Protein AF-A0A2V3YNE1-F1 (afdb_monomer)

Sequence (129 aa):
MKAECEQAVSLGEMYQKHNLYYFTIPASETFEPQFPKEFDTLIVEHFEDRWVIPRNRLVERFLRKSRRVYKEIGSSLNKYTLRFMLDGKETGTFLYDDVCYPERAVTIMREILINLGSDTDKPQRMENR

Foldseek 3Di:
DVVVLVVCCVVVQWPDDPNDIGGDQDPVQKDFDPDDPDFQWKWKDWPPDIDIGGDDPLVVQLSVQQGIFGPVLVVDPGWIKIFGHDPNDTPDIDIDDLVGGDVSSSVSVVVVVVVRVVVVPDPPPPPDD

Mean predicted aligned error: 8.92 Å

Secondary structure (DSSP, 8-state):
-HHHHHHHHHTTSEEEETTEEEEPPPGGGEE-----S--SEEEEEETTEEEEEE--HHHHHHHHH---EETTGGG-SS-EEEEEEETTEEEEEEEE-TTTS-HHHHHHHHHHHHHHHHGGGS-------

Structure (mmCIF, N/CA/C/O backbone):
data_AF-A0A2V3YNE1-F1
#
_entry.id   AF-A0A2V3YNE1-F1
#
loop_
_atom_site.group_PDB
_atom_site.id
_atom_site.type_symbol
_atom_site.label_atom_id
_atom_site.label_alt_id
_atom_site.label_comp_id
_atom_site.label_asym_id
_atom_site.label_entity_id
_atom_site.label_seq_id
_atom_site.pdbx_PDB_ins_code
_atom_site.Cartn_x
_atom_site.Cartn_y
_atom_site.Cartn_z
_atom_site.occupancy
_atom_site.B_iso_or_equiv
_atom_site.auth_seq_id
_atom_site.auth_comp_id
_atom_site.auth_asym_id
_atom_site.auth_atom_id
_atom_site.pdbx_PDB_model_num
ATOM 1 N N . MET A 1 1 ? 20.342 -1.167 -29.515 1.00 63.78 1 MET A N 1
ATOM 2 C CA . MET A 1 1 ? 19.643 -0.284 -28.558 1.00 63.78 1 MET A CA 1
ATOM 3 C C . MET A 1 1 ? 18.153 -0.091 -28.868 1.00 63.78 1 MET A C 1
ATOM 5 O O . MET A 1 1 ? 17.360 -0.684 -28.161 1.00 63.78 1 MET A O 1
ATOM 9 N N . LYS A 1 2 ? 17.710 0.651 -29.907 1.00 79.19 2 LYS A N 1
ATOM 10 C CA . LYS A 1 2 ? 16.255 0.858 -30.152 1.00 79.19 2 LYS A CA 1
ATOM 11 C C . LYS A 1 2 ? 15.478 -0.446 -3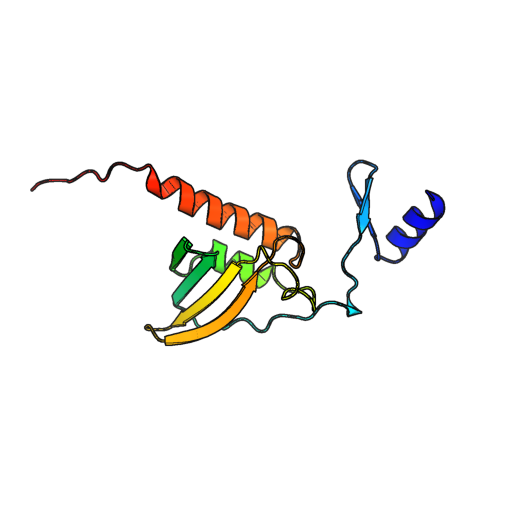0.417 1.00 79.19 2 LYS A C 1
ATOM 13 O O . LYS A 1 2 ? 14.451 -0.663 -29.792 1.00 79.19 2 LYS A O 1
ATOM 18 N N . ALA A 1 3 ? 16.003 -1.319 -31.281 1.00 85.69 3 ALA A N 1
ATOM 19 C CA . ALA A 1 3 ? 15.366 -2.596 -31.619 1.00 85.69 3 ALA A CA 1
ATOM 20 C C . ALA A 1 3 ? 15.250 -3.556 -30.415 1.00 85.69 3 ALA A C 1
ATOM 22 O O . ALA A 1 3 ? 14.241 -4.232 -30.265 1.00 85.69 3 ALA A O 1
ATOM 23 N N . GLU A 1 4 ? 16.250 -3.574 -29.526 1.00 82.88 4 GLU A N 1
ATOM 24 C CA . GLU A 1 4 ? 16.229 -4.389 -28.298 1.00 82.88 4 GLU A CA 1
ATOM 25 C C . GLU A 1 4 ? 15.169 -3.879 -27.314 1.00 82.88 4 GLU A C 1
ATOM 27 O O . GLU A 1 4 ? 14.441 -4.672 -26.725 1.00 82.88 4 GLU A O 1
ATOM 32 N N . CYS A 1 5 ? 15.021 -2.557 -27.177 1.00 78.94 5 CYS A N 1
ATOM 33 C CA . CYS A 1 5 ? 13.963 -1.971 -26.356 1.00 78.94 5 CYS A CA 1
ATOM 34 C C . CYS A 1 5 ? 12.564 -2.226 -26.940 1.00 78.94 5 CYS A C 1
ATOM 36 O O . CYS A 1 5 ? 11.644 -2.541 -26.192 1.00 78.94 5 CYS A O 1
ATOM 38 N N . GLU A 1 6 ? 12.386 -2.126 -28.261 1.00 85.38 6 GLU A N 1
ATOM 39 C CA . GLU A 1 6 ? 11.119 -2.463 -28.932 1.00 85.38 6 GLU A CA 1
ATOM 40 C C . GLU A 1 6 ? 10.761 -3.946 -28.731 1.00 85.38 6 GLU A C 1
ATOM 42 O O . GLU A 1 6 ? 9.609 -4.277 -28.440 1.00 85.38 6 GLU A O 1
ATOM 47 N N . GLN A 1 7 ? 11.758 -4.834 -28.789 1.00 85.25 7 GLN A N 1
ATOM 48 C CA . GLN A 1 7 ? 11.589 -6.249 -28.472 1.00 85.25 7 GLN A CA 1
ATOM 49 C C . GLN A 1 7 ? 11.202 -6.455 -27.000 1.00 85.25 7 GLN A C 1
ATOM 51 O O . GLN A 1 7 ? 10.225 -7.150 -26.732 1.00 85.25 7 GLN A O 1
ATOM 56 N N . ALA A 1 8 ? 11.874 -5.806 -26.049 1.00 79.19 8 ALA A N 1
ATOM 57 C CA . ALA A 1 8 ? 11.536 -5.893 -24.626 1.00 79.19 8 ALA A CA 1
ATOM 58 C C . ALA A 1 8 ? 10.128 -5.343 -24.310 1.00 79.19 8 ALA A C 1
ATOM 60 O O . ALA A 1 8 ? 9.417 -5.897 -23.469 1.00 79.19 8 ALA A O 1
ATOM 61 N N . VAL A 1 9 ? 9.672 -4.305 -25.025 1.00 79.94 9 VAL A N 1
ATOM 62 C CA . VAL A 1 9 ? 8.277 -3.830 -24.950 1.00 79.94 9 VAL A CA 1
ATOM 63 C C . VAL A 1 9 ? 7.306 -4.893 -25.465 1.00 79.94 9 VAL A C 1
ATOM 65 O O . VAL A 1 9 ? 6.279 -5.135 -24.835 1.00 79.94 9 VAL A O 1
ATOM 68 N N . SER A 1 10 ? 7.632 -5.571 -26.570 1.00 82.00 10 SER A N 1
ATOM 69 C CA . SER A 1 10 ? 6.791 -6.652 -27.112 1.00 82.00 10 SER A CA 1
ATOM 70 C C . SER A 1 10 ? 6.697 -7.865 -26.176 1.00 82.00 10 SER A C 1
ATOM 72 O O . SER A 1 10 ? 5.658 -8.520 -26.118 1.00 82.00 10 SER A O 1
ATOM 74 N N . LEU A 1 11 ? 7.756 -8.118 -25.401 1.00 78.94 11 LEU A N 1
ATOM 75 C CA . LEU A 1 11 ? 7.828 -9.168 -24.382 1.00 78.94 11 LEU A CA 1
ATOM 76 C C . LEU A 1 11 ? 7.173 -8.758 -23.048 1.00 78.94 11 LEU A C 1
ATOM 78 O O . LEU A 1 11 ? 7.023 -9.593 -22.158 1.00 78.94 11 LEU A O 1
ATOM 82 N N . GLY A 1 12 ? 6.758 -7.494 -22.897 1.00 72.88 12 GLY A N 1
ATOM 83 C CA . GLY A 1 12 ? 6.152 -6.965 -21.669 1.00 72.88 12 GLY A CA 1
ATOM 84 C C . GLY A 1 12 ? 7.147 -6.653 -20.542 1.00 72.88 12 GLY A C 1
ATOM 85 O O . GLY A 1 12 ? 6.732 -6.276 -19.446 1.00 72.88 12 GLY A O 1
ATOM 86 N N . GLU A 1 13 ? 8.447 -6.781 -20.803 1.00 73.12 13 GLU A N 1
ATOM 87 C CA . GLU A 1 13 ? 9.544 -6.465 -19.874 1.00 73.12 13 GLU A CA 1
ATOM 88 C C . GLU A 1 13 ? 9.772 -4.954 -19.756 1.00 73.12 13 GLU A C 1
ATOM 90 O O . GLU A 1 13 ? 10.285 -4.456 -18.755 1.00 73.12 13 GLU A O 1
ATOM 95 N N . MET A 1 14 ? 9.347 -4.203 -20.772 1.00 79.62 14 MET A N 1
ATOM 96 C CA . MET A 1 14 ? 9.359 -2.747 -20.783 1.00 79.62 14 MET A CA 1
ATOM 97 C C . MET A 1 14 ? 8.010 -2.192 -21.235 1.00 79.62 14 MET A C 1
ATOM 99 O O . MET A 1 14 ? 7.188 -2.886 -21.832 1.00 79.62 14 MET A O 1
ATOM 103 N N . TYR A 1 15 ? 7.793 -0.906 -20.998 1.00 81.31 15 TYR A N 1
ATOM 104 C CA . TYR A 1 15 ? 6.731 -0.149 -21.647 1.00 81.31 15 TYR A CA 1
ATOM 105 C C . TYR A 1 15 ? 7.278 1.171 -22.184 1.00 81.31 15 TYR A C 1
ATOM 107 O O . TYR A 1 15 ? 8.254 1.721 -21.671 1.00 81.31 15 TYR A O 1
ATOM 115 N N . GLN A 1 16 ? 6.645 1.684 -23.238 1.00 81.94 16 GLN A N 1
ATOM 116 C CA . GLN A 1 16 ? 7.019 2.954 -23.845 1.00 81.94 16 GLN A CA 1
ATOM 117 C C . GLN A 1 16 ? 6.024 4.049 -23.452 1.00 81.94 16 GLN A C 1
ATOM 119 O O . GLN A 1 16 ? 4.811 3.865 -23.555 1.00 81.94 16 GLN A O 1
ATOM 124 N N . LYS A 1 17 ? 6.528 5.211 -23.029 1.00 80.81 17 LYS A N 1
ATOM 125 C CA . LYS A 1 17 ? 5.718 6.407 -22.742 1.00 80.81 17 LYS A CA 1
ATOM 126 C C . LYS A 1 17 ? 6.503 7.648 -23.164 1.00 80.81 17 LYS A C 1
ATOM 128 O O . LYS A 1 17 ? 7.677 7.769 -22.843 1.00 80.81 17 LYS A O 1
ATOM 133 N N . HIS A 1 18 ? 5.876 8.552 -23.920 1.00 81.25 18 HIS A N 1
ATOM 134 C CA . HIS A 1 18 ? 6.511 9.781 -24.434 1.00 81.25 18 HIS A CA 1
ATOM 135 C C . HIS A 1 18 ? 7.882 9.555 -25.115 1.00 81.25 18 HIS A C 1
ATOM 137 O O . HIS A 1 18 ? 8.831 10.289 -24.863 1.00 81.25 18 HIS A O 1
ATOM 143 N N . ASN A 1 19 ? 7.995 8.528 -25.967 1.00 79.94 19 ASN A N 1
ATOM 144 C CA . ASN A 1 19 ? 9.235 8.115 -26.652 1.00 79.94 19 ASN A CA 1
ATOM 145 C C . ASN A 1 19 ? 10.381 7.623 -25.744 1.00 79.94 19 ASN A C 1
ATOM 147 O O . ASN A 1 19 ? 11.481 7.387 -26.241 1.00 79.94 19 ASN A O 1
ATOM 151 N N . LEU A 1 20 ? 10.129 7.408 -24.453 1.00 80.44 20 LEU A N 1
ATOM 152 C CA . LEU A 1 20 ? 11.071 6.809 -23.509 1.00 80.44 20 LEU A CA 1
ATOM 153 C C . LEU A 1 20 ? 10.663 5.370 -23.186 1.00 80.44 20 LEU A C 1
ATOM 155 O O . LEU A 1 20 ? 9.471 5.052 -23.148 1.00 80.44 20 LEU A O 1
ATOM 159 N N . TYR A 1 21 ? 11.659 4.513 -22.960 1.00 77.62 21 TYR A N 1
ATOM 160 C CA . TYR A 1 21 ? 11.472 3.124 -22.550 1.00 77.62 21 TYR A CA 1
ATOM 161 C C . TYR A 1 21 ? 11.677 3.000 -21.044 1.00 77.62 21 TYR A C 1
ATOM 163 O O . TYR A 1 21 ? 12.675 3.478 -20.506 1.00 77.62 21 TYR A O 1
ATOM 171 N N . TYR A 1 22 ? 10.741 2.337 -20.380 1.00 74.00 22 TYR A N 1
ATOM 172 C CA . TYR A 1 22 ? 10.744 2.124 -18.941 1.00 74.00 22 TYR A CA 1
ATOM 173 C C . TYR A 1 22 ? 10.739 0.632 -18.659 1.00 74.00 22 TYR A C 1
ATOM 175 O O . TYR A 1 22 ? 10.001 -0.108 -19.306 1.00 74.00 22 TYR A O 1
ATOM 183 N N . PHE A 1 23 ? 11.537 0.197 -17.689 1.00 72.56 23 PHE A N 1
ATOM 184 C CA . PHE A 1 23 ? 11.482 -1.177 -17.210 1.00 72.56 23 PHE A CA 1
ATOM 185 C C . PHE A 1 23 ? 10.173 -1.414 -16.462 1.00 72.56 23 PHE A C 1
ATOM 187 O O . PHE A 1 23 ? 9.755 -0.605 -15.629 1.00 72.56 23 PHE A O 1
ATOM 194 N N . THR A 1 24 ? 9.529 -2.530 -16.770 1.00 72.19 24 THR A N 1
ATOM 195 C CA . THR A 1 24 ? 8.417 -3.054 -15.989 1.00 72.19 24 THR A CA 1
ATOM 196 C C . THR A 1 24 ? 8.986 -4.104 -15.055 1.00 72.19 24 THR A C 1
ATOM 198 O O . THR A 1 24 ? 9.737 -4.967 -15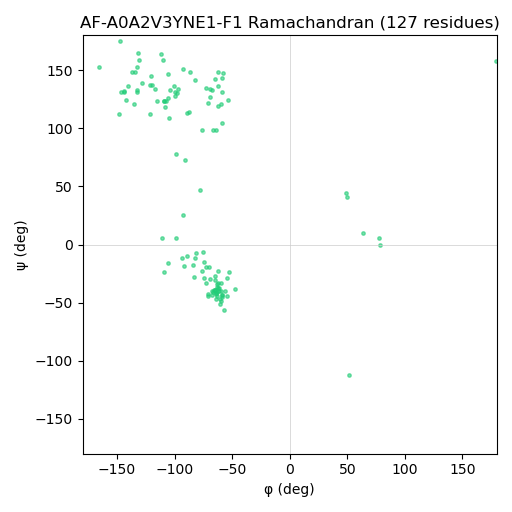.497 1.00 72.19 24 THR A O 1
ATOM 201 N N . ILE A 1 25 ? 8.615 -4.071 -13.776 1.00 77.38 25 ILE A N 1
ATOM 202 C CA . ILE A 1 25 ? 9.003 -5.142 -12.856 1.00 77.38 25 ILE A CA 1
ATOM 203 C C . ILE A 1 25 ? 8.374 -6.450 -13.359 1.00 77.38 25 ILE A C 1
ATOM 205 O O . ILE A 1 25 ? 7.138 -6.523 -13.450 1.00 77.38 25 ILE A O 1
ATOM 209 N N . PRO A 1 26 ? 9.180 -7.471 -13.707 1.00 81.50 26 PRO A N 1
ATOM 210 C CA . PRO A 1 26 ? 8.672 -8.709 -14.264 1.00 81.50 26 PRO A CA 1
ATOM 211 C C . PRO A 1 26 ? 7.677 -9.384 -13.334 1.00 81.50 26 PRO A C 1
ATOM 213 O O . PRO A 1 26 ? 7.788 -9.361 -12.107 1.00 81.50 26 PRO A O 1
ATOM 216 N N . ALA A 1 27 ? 6.708 -10.068 -13.933 1.00 83.62 27 ALA A N 1
ATOM 217 C CA . ALA A 1 27 ? 5.674 -10.749 -13.180 1.00 83.62 27 ALA A CA 1
ATOM 218 C C . ALA A 1 27 ? 6.235 -11.754 -12.154 1.00 83.62 27 ALA A C 1
ATOM 220 O O . ALA A 1 27 ? 5.741 -11.833 -11.026 1.00 83.62 27 ALA A O 1
ATOM 221 N N . SER A 1 28 ? 7.282 -12.474 -12.553 1.00 87.62 28 SER A N 1
ATOM 222 C CA . SER A 1 28 ? 8.044 -13.444 -11.761 1.00 87.62 28 SER A CA 1
ATOM 223 C C . SER A 1 28 ? 8.735 -12.838 -10.538 1.00 87.62 28 SER A C 1
ATOM 225 O O . SER A 1 28 ? 9.002 -13.557 -9.576 1.00 87.62 28 SER A O 1
ATOM 227 N N . GLU A 1 29 ? 8.991 -11.532 -10.535 1.00 89.88 29 GLU A N 1
ATOM 228 C CA . GLU A 1 29 ? 9.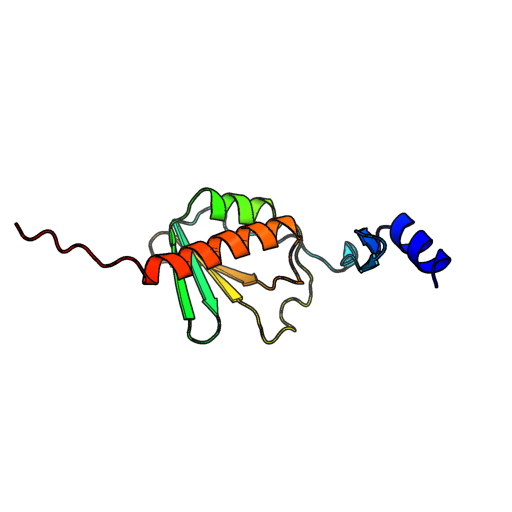675 -10.801 -9.462 1.00 89.88 29 GLU A CA 1
ATOM 229 C C . GLU A 1 29 ? 8.706 -10.082 -8.519 1.00 89.88 29 GLU A C 1
ATOM 231 O O . GLU A 1 29 ? 9.113 -9.380 -7.595 1.00 89.88 29 GLU A O 1
ATOM 236 N N . THR A 1 30 ? 7.406 -10.290 -8.713 1.00 93.44 30 THR A N 1
ATOM 237 C CA . THR A 1 30 ? 6.361 -9.721 -7.860 1.00 93.44 30 THR A CA 1
ATOM 238 C C . THR A 1 30 ? 5.644 -10.794 -7.052 1.00 93.44 30 THR A C 1
ATOM 240 O O . THR A 1 30 ? 5.708 -11.985 -7.365 1.00 93.44 30 THR A O 1
ATOM 243 N N . PHE A 1 31 ? 4.930 -10.366 -6.018 1.00 94.94 31 PHE A N 1
ATOM 244 C CA . PHE A 1 31 ? 3.954 -11.171 -5.293 1.00 94.94 31 PHE A CA 1
ATOM 245 C C . PHE A 1 31 ? 2.638 -10.399 -5.143 1.00 94.94 31 PHE A C 1
ATOM 247 O O . PHE A 1 31 ? 2.614 -9.171 -5.245 1.00 94.94 31 PHE A O 1
ATOM 254 N N . GLU A 1 32 ? 1.538 -11.115 -4.916 1.00 95.75 32 GLU A N 1
ATOM 255 C CA . GLU A 1 32 ? 0.246 -10.504 -4.597 1.00 95.75 32 GLU A CA 1
ATOM 256 C C . GLU A 1 32 ? 0.131 -10.324 -3.074 1.00 95.75 32 GLU A C 1
ATOM 258 O O . GLU A 1 32 ? 0.095 -11.323 -2.345 1.00 95.75 32 GLU A O 1
ATOM 263 N N . PRO A 1 33 ? 0.107 -9.078 -2.564 1.00 95.38 33 PRO A N 1
ATOM 264 C CA . PRO A 1 33 ? 0.017 -8.835 -1.131 1.00 95.38 33 PRO A CA 1
ATOM 265 C C . PRO A 1 33 ? -1.352 -9.266 -0.594 1.00 95.38 33 PRO A C 1
ATOM 267 O O . PRO A 1 33 ? -2.400 -8.910 -1.131 1.00 95.38 33 PRO A O 1
ATOM 270 N N . GLN A 1 34 ? -1.343 -10.008 0.511 1.00 96.44 34 GLN A N 1
ATOM 271 C CA . GLN A 1 34 ? -2.556 -10.455 1.194 1.00 96.44 34 GLN A CA 1
ATOM 272 C C . GLN A 1 34 ? -2.974 -9.430 2.253 1.00 96.44 34 GLN A C 1
ATOM 274 O O . GLN A 1 34 ? -2.792 -9.654 3.447 1.00 96.44 34 GLN A O 1
ATOM 279 N N . PHE A 1 35 ? -3.490 -8.276 1.818 1.00 96.50 35 PHE A N 1
ATOM 280 C CA . PHE A 1 35 ? -3.939 -7.230 2.743 1.00 96.50 35 PHE A CA 1
ATOM 281 C C . PHE A 1 35 ? -5.096 -7.704 3.646 1.00 96.50 35 PHE A C 1
ATOM 283 O O . PHE A 1 35 ? -5.938 -8.493 3.198 1.00 96.50 35 PHE A O 1
ATOM 290 N N . PRO A 1 36 ? -5.203 -7.192 4.889 1.00 95.75 36 PRO A N 1
ATOM 291 C CA . PRO A 1 36 ? -6.317 -7.496 5.776 1.00 95.75 36 PRO A CA 1
ATOM 292 C C . PRO A 1 36 ? -7.651 -7.082 5.149 1.00 95.75 36 PRO A C 1
ATOM 294 O O . PRO A 1 36 ? -7.808 -5.965 4.655 1.00 95.75 36 PRO A O 1
ATOM 297 N N . LYS A 1 37 ? -8.633 -7.989 5.175 1.00 92.88 37 LYS A N 1
ATOM 298 C CA . LYS A 1 37 ? -9.998 -7.710 4.688 1.00 92.88 37 LYS A CA 1
ATOM 299 C C . LYS A 1 37 ? -10.767 -6.794 5.645 1.00 92.88 37 LYS A C 1
ATOM 301 O O . LYS A 1 37 ? -11.587 -5.978 5.217 1.00 92.88 37 LYS A O 1
ATOM 306 N N . GLU A 1 38 ? -10.478 -6.931 6.934 1.00 95.69 38 GLU A N 1
ATOM 307 C CA . GLU A 1 38 ? -11.103 -6.196 8.026 1.00 95.69 38 GLU A CA 1
ATOM 308 C C . GLU A 1 38 ? -10.062 -5.305 8.705 1.00 95.69 38 GLU A C 1
ATOM 310 O O . GLU A 1 38 ? -8.997 -5.757 9.126 1.00 95.69 38 GLU A O 1
ATOM 315 N N . PHE A 1 39 ? -10.376 -4.015 8.732 1.00 98.00 39 PHE A N 1
ATOM 316 C CA . PHE A 1 39 ? -9.645 -2.949 9.403 1.00 98.00 39 PHE A CA 1
ATOM 317 C C . PHE A 1 39 ? -10.566 -1.723 9.448 1.00 98.00 39 PHE A C 1
ATOM 319 O O . PHE A 1 39 ? -11.431 -1.569 8.571 1.00 98.00 39 PHE A O 1
ATOM 326 N N . ASP A 1 40 ? -10.368 -0.860 10.435 1.00 97.94 40 ASP A N 1
ATOM 327 C CA . ASP A 1 40 ? -11.025 0.445 10.560 1.00 97.94 40 ASP A CA 1
ATOM 328 C C . ASP A 1 40 ? -10.056 1.609 10.322 1.00 97.94 40 ASP A C 1
ATOM 330 O O . ASP A 1 40 ? -10.481 2.685 9.901 1.00 97.94 40 ASP A O 1
ATOM 334 N N . THR A 1 41 ? -8.756 1.379 10.513 1.00 97.69 41 THR A N 1
ATOM 335 C CA . THR A 1 41 ? -7.730 2.420 10.492 1.00 97.69 41 THR A CA 1
ATOM 336 C C . THR A 1 41 ? -6.480 1.911 9.788 1.00 97.69 41 THR A C 1
ATOM 338 O O . THR A 1 41 ? -6.025 0.789 10.013 1.00 97.69 41 THR A O 1
ATOM 341 N N . LEU A 1 42 ? -5.908 2.754 8.935 1.00 97.94 42 LEU A N 1
ATOM 342 C CA . LEU A 1 42 ? -4.583 2.590 8.355 1.00 97.94 42 LEU A CA 1
ATOM 343 C C . LEU A 1 42 ? -3.644 3.603 9.010 1.00 97.94 42 LEU A C 1
ATOM 345 O O . LEU A 1 42 ? -3.889 4.805 8.953 1.00 97.94 42 LEU A O 1
ATOM 349 N N . ILE A 1 43 ? -2.560 3.129 9.605 1.00 97.38 43 ILE A N 1
ATOM 350 C CA . ILE A 1 43 ? -1.461 3.965 10.077 1.00 97.38 43 ILE A CA 1
ATOM 351 C C . ILE A 1 43 ? -0.352 3.900 9.029 1.00 97.38 43 ILE A C 1
ATOM 353 O O . ILE A 1 43 ? 0.066 2.813 8.630 1.00 97.38 43 ILE A O 1
ATOM 357 N N . VAL A 1 44 ? 0.111 5.062 8.586 1.00 96.62 44 VAL A N 1
ATOM 358 C CA . VAL A 1 44 ? 1.258 5.202 7.689 1.00 96.62 44 VAL A CA 1
ATOM 359 C C . VAL A 1 44 ? 2.404 5.801 8.489 1.00 96.62 44 VAL A C 1
ATOM 361 O O . VAL A 1 44 ? 2.239 6.861 9.087 1.00 96.62 44 VAL A O 1
ATOM 364 N N . GLU A 1 45 ? 3.543 5.123 8.519 1.00 95.25 45 GLU A N 1
ATOM 365 C CA . GLU A 1 45 ? 4.747 5.556 9.234 1.00 95.25 45 GLU A CA 1
ATOM 366 C C . GLU A 1 45 ? 5.896 5.739 8.240 1.00 95.25 45 GLU A C 1
ATOM 368 O O . GLU A 1 45 ? 6.093 4.911 7.344 1.00 95.25 45 GLU A O 1
ATOM 373 N N . HIS A 1 46 ? 6.659 6.816 8.396 1.00 93.25 46 HIS A N 1
ATOM 374 C CA . HIS A 1 46 ? 7.847 7.106 7.597 1.00 93.25 46 HIS A CA 1
ATOM 375 C C . HIS A 1 46 ? 8.858 7.860 8.447 1.00 93.25 46 HIS A C 1
ATOM 377 O O . HIS A 1 46 ? 8.612 8.994 8.836 1.00 93.25 46 HIS A O 1
ATOM 383 N N . PHE A 1 47 ? 9.988 7.224 8.758 1.00 89.38 47 PHE A N 1
ATOM 384 C CA . PHE A 1 47 ? 10.948 7.754 9.730 1.00 89.38 47 PHE A CA 1
ATOM 385 C C . PHE A 1 47 ? 10.267 8.137 11.061 1.00 89.38 47 PHE A C 1
ATOM 387 O O . PHE A 1 47 ? 9.805 7.245 11.772 1.00 89.38 47 PHE A O 1
ATOM 394 N N . GLU A 1 48 ? 10.214 9.428 11.397 1.00 89.25 48 GLU A N 1
ATOM 395 C CA . GLU A 1 48 ? 9.575 9.960 12.611 1.00 89.25 48 GLU A CA 1
ATOM 396 C C . GLU A 1 48 ? 8.119 10.392 12.381 1.00 89.25 48 GLU A C 1
ATOM 398 O O . GLU A 1 48 ? 7.378 10.617 13.341 1.00 89.25 48 GLU A O 1
ATOM 403 N N . ASP A 1 49 ? 7.687 10.467 11.122 1.00 91.06 49 ASP A N 1
ATOM 404 C CA . ASP A 1 49 ? 6.340 10.877 10.769 1.00 91.06 49 ASP A CA 1
ATOM 405 C C . ASP A 1 49 ? 5.354 9.717 10.884 1.00 91.06 49 ASP A C 1
ATOM 407 O O . ASP A 1 49 ? 5.624 8.564 10.520 1.00 91.06 49 ASP A O 1
ATOM 411 N N . ARG A 1 50 ? 4.156 10.048 11.367 1.00 94.44 50 ARG A N 1
ATOM 412 C CA . ARG A 1 50 ? 3.062 9.100 11.538 1.00 94.44 50 ARG A CA 1
ATOM 413 C C . ARG A 1 50 ? 1.731 9.747 11.199 1.00 94.44 50 ARG A C 1
ATOM 415 O O . ARG A 1 50 ? 1.320 10.718 11.830 1.00 94.44 50 ARG A O 1
ATOM 422 N N . TRP A 1 51 ? 1.003 9.127 10.279 1.00 95.00 51 TRP A N 1
ATOM 423 C CA . TRP A 1 51 ? -0.342 9.534 9.889 1.00 95.00 51 TRP A CA 1
ATOM 424 C C . TRP A 1 51 ? -1.347 8.441 10.218 1.00 95.00 51 TRP A C 1
ATOM 426 O O . TRP A 1 51 ? -1.131 7.267 9.921 1.00 95.00 51 TRP A O 1
ATOM 436 N N . VAL A 1 52 ? -2.466 8.830 10.825 1.00 95.44 52 VAL A N 1
ATOM 437 C CA . VAL A 1 52 ? -3.570 7.929 11.167 1.00 95.44 52 VAL A CA 1
ATOM 438 C C . VAL A 1 52 ? -4.736 8.234 10.240 1.00 95.44 52 VAL A C 1
ATOM 440 O O . VAL A 1 52 ? -5.258 9.346 10.231 1.00 95.44 52 VAL A O 1
ATOM 443 N N . ILE A 1 53 ? -5.129 7.249 9.442 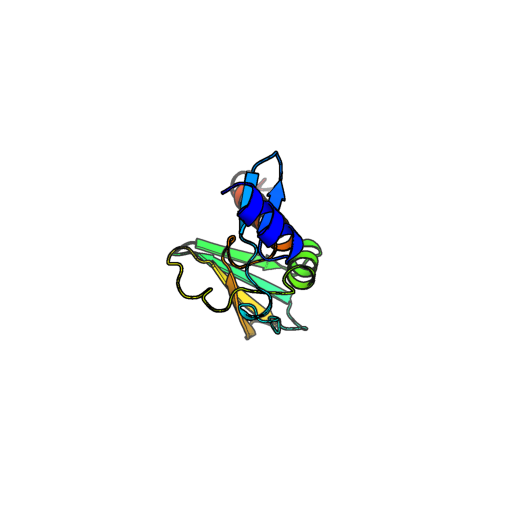1.00 95.38 53 ILE A N 1
ATOM 444 C CA . ILE A 1 53 ? -6.080 7.411 8.347 1.00 95.38 53 ILE A CA 1
ATOM 445 C C . ILE A 1 53 ? -7.270 6.483 8.598 1.00 95.38 53 ILE A C 1
ATOM 447 O O . ILE A 1 53 ? -7.123 5.262 8.490 1.00 95.38 53 ILE A O 1
ATOM 451 N N . PRO A 1 54 ? -8.467 7.019 8.886 1.00 96.19 54 PRO A N 1
ATOM 452 C CA . PRO A 1 54 ? -9.673 6.207 8.939 1.00 96.19 54 PRO A CA 1
ATOM 453 C C . PRO A 1 54 ? -9.915 5.524 7.595 1.00 96.19 54 PRO A C 1
ATOM 455 O O . PRO A 1 54 ? -9.699 6.118 6.528 1.00 96.19 54 PRO A O 1
ATOM 458 N N . ARG A 1 55 ? -10.405 4.285 7.632 1.00 96.44 55 ARG A N 1
ATOM 459 C CA . ARG A 1 55 ? -10.785 3.539 6.436 1.00 96.44 55 ARG A CA 1
ATOM 460 C C . ARG A 1 55 ? -11.759 4.364 5.607 1.00 96.44 55 ARG A C 1
ATOM 462 O O . ARG A 1 55 ? -12.812 4.797 6.066 1.00 96.44 55 ARG A O 1
ATOM 469 N N . ASN A 1 56 ? -11.395 4.572 4.350 1.00 95.81 56 ASN A N 1
ATOM 470 C CA . ASN A 1 56 ? -12.168 5.376 3.422 1.00 95.81 56 ASN A CA 1
ATOM 471 C C . ASN A 1 56 ? -12.025 4.844 1.992 1.00 95.81 56 ASN A C 1
ATOM 473 O O . ASN A 1 56 ? -11.234 3.941 1.706 1.00 95.81 56 ASN A O 1
ATOM 477 N N . ARG A 1 57 ? -12.783 5.444 1.068 1.00 96.00 57 ARG A N 1
ATOM 478 C CA . ARG A 1 57 ? -12.822 5.024 -0.340 1.00 96.00 57 ARG A CA 1
ATOM 479 C C . ARG A 1 57 ? -11.462 5.097 -1.038 1.00 96.00 57 ARG A C 1
ATOM 481 O O . ARG A 1 57 ? -11.215 4.277 -1.920 1.00 96.00 57 ARG A O 1
ATOM 488 N N . LEU A 1 58 ? -10.596 6.054 -0.691 1.00 96.06 58 LEU A N 1
ATOM 489 C CA . LEU A 1 58 ? -9.259 6.167 -1.287 1.00 96.06 58 LEU A CA 1
ATOM 490 C C . LEU A 1 58 ? -8.349 5.040 -0.803 1.00 96.06 58 LEU A C 1
ATOM 492 O O . LEU A 1 58 ? -7.713 4.398 -1.638 1.00 96.06 58 LEU A O 1
ATOM 496 N N . VAL A 1 59 ? -8.359 4.740 0.499 1.00 96.50 59 VAL A N 1
ATOM 497 C CA . VAL A 1 59 ? -7.606 3.611 1.070 1.00 96.50 59 VAL A CA 1
ATOM 498 C C . VAL A 1 59 ? -8.057 2.294 0.435 1.00 96.50 59 VAL A C 1
ATOM 500 O O . VAL A 1 59 ? -7.236 1.543 -0.082 1.00 96.50 59 VAL A O 1
ATOM 503 N N . GLU A 1 60 ? -9.362 2.035 0.346 1.00 96.88 60 GLU A N 1
ATOM 504 C CA . GLU A 1 60 ? -9.866 0.821 -0.316 1.00 96.88 60 GLU A CA 1
ATOM 505 C C . GLU A 1 60 ? -9.496 0.760 -1.806 1.00 96.88 60 GLU A C 1
ATOM 507 O O . GLU A 1 60 ? -9.174 -0.305 -2.349 1.00 96.88 60 GLU A O 1
ATOM 512 N N . ARG A 1 61 ? -9.519 1.910 -2.494 1.00 97.44 61 ARG A N 1
ATOM 513 C CA . ARG A 1 61 ? -9.099 2.010 -3.897 1.00 97.44 61 ARG A CA 1
ATOM 514 C C . ARG A 1 61 ? -7.616 1.684 -4.041 1.00 97.44 61 ARG A C 1
ATOM 516 O O . ARG A 1 61 ? -7.285 0.975 -4.991 1.00 97.44 61 ARG A O 1
ATOM 523 N N . PHE A 1 62 ? -6.766 2.164 -3.133 1.00 97.50 62 PHE A N 1
ATOM 524 C CA . PHE A 1 62 ? -5.342 1.837 -3.084 1.00 97.50 62 PHE A CA 1
ATOM 525 C C . PHE A 1 62 ? -5.145 0.321 -2.969 1.00 97.50 62 PHE A C 1
ATOM 527 O O . PHE A 1 62 ? -4.585 -0.271 -3.890 1.00 97.50 62 PHE A O 1
ATOM 534 N N . LEU A 1 63 ? -5.723 -0.328 -1.950 1.00 96.94 63 LEU A N 1
ATOM 535 C CA . LEU A 1 63 ? -5.581 -1.779 -1.734 1.00 96.94 63 LEU A CA 1
ATOM 536 C C . LEU A 1 63 ? -5.982 -2.593 -2.971 1.00 96.94 63 LEU A C 1
ATOM 538 O O . LEU A 1 63 ? -5.251 -3.473 -3.417 1.00 96.94 63 LEU A O 1
ATOM 542 N N . ARG A 1 64 ? -7.106 -2.242 -3.608 1.00 96.56 64 ARG A N 1
ATOM 543 C CA . ARG A 1 64 ? -7.584 -2.923 -4.824 1.00 96.56 64 ARG A CA 1
ATOM 544 C C . ARG A 1 64 ? -6.655 -2.754 -6.033 1.00 96.56 64 ARG A C 1
ATOM 546 O O . ARG A 1 64 ? -6.717 -3.570 -6.961 1.00 96.56 64 ARG A O 1
ATOM 553 N N . LYS A 1 65 ? -5.881 -1.666 -6.096 1.00 96.19 65 LYS A N 1
ATOM 554 C CA . LYS A 1 65 ? -4.916 -1.395 -7.178 1.00 96.19 65 LYS A CA 1
ATOM 555 C C . LYS A 1 65 ? -3.517 -1.924 -6.867 1.00 96.19 65 LYS A C 1
ATOM 557 O O . LYS A 1 65 ? -2.770 -2.172 -7.809 1.00 96.19 65 LYS A O 1
ATOM 562 N N . SER A 1 66 ? -3.212 -2.196 -5.605 1.00 96.12 66 SER A N 1
ATOM 563 C CA . SER A 1 66 ? -1.968 -2.798 -5.117 1.00 96.12 66 SER A CA 1
ATOM 564 C C . SER A 1 66 ? -1.912 -4.318 -5.324 1.00 96.12 66 SER A C 1
ATOM 566 O O . SER A 1 66 ? -1.580 -5.066 -4.417 1.00 96.12 66 SER A O 1
ATOM 568 N N . ARG A 1 67 ? -2.257 -4.804 -6.524 1.00 92.94 67 ARG A N 1
ATOM 569 C CA . ARG A 1 67 ? -2.368 -6.252 -6.811 1.00 92.94 67 ARG A CA 1
ATOM 570 C C . ARG A 1 67 ? -1.029 -6.978 -6.940 1.00 92.94 67 ARG A C 1
ATOM 572 O O . ARG A 1 67 ? -1.003 -8.199 -6.987 1.00 92.94 67 ARG A O 1
ATOM 579 N N . ARG A 1 68 ? 0.069 -6.241 -7.098 1.00 93.12 68 ARG A N 1
ATOM 580 C CA . ARG A 1 68 ? 1.409 -6.792 -7.320 1.00 93.12 68 ARG A CA 1
ATOM 581 C C . ARG A 1 68 ? 2.428 -5.889 -6.659 1.00 93.12 68 ARG A C 1
ATOM 583 O O . ARG A 1 68 ? 2.375 -4.686 -6.891 1.00 93.12 68 ARG A O 1
ATOM 590 N N . VAL A 1 69 ? 3.335 -6.465 -5.886 1.00 94.06 69 VAL A N 1
ATOM 591 C CA . VAL A 1 69 ? 4.410 -5.747 -5.198 1.00 94.06 69 VAL A CA 1
ATOM 592 C C . VAL A 1 69 ? 5.735 -6.424 -5.513 1.00 94.06 69 VAL A C 1
ATOM 594 O O . VAL A 1 69 ? 5.797 -7.654 -5.567 1.00 94.06 69 VAL A O 1
ATOM 597 N N . TYR A 1 70 ? 6.781 -5.639 -5.757 1.00 93.81 70 TYR A N 1
ATOM 598 C CA . TYR A 1 70 ? 8.132 -6.151 -5.992 1.00 93.81 70 TYR A CA 1
ATOM 599 C C . TYR A 1 70 ? 8.671 -6.907 -4.773 1.00 93.81 70 TYR A C 1
ATOM 601 O O . TYR A 1 70 ? 8.525 -6.457 -3.635 1.00 93.81 70 TYR A O 1
ATOM 609 N N . LYS A 1 71 ? 9.305 -8.060 -5.002 1.00 93.81 71 LYS A N 1
ATOM 610 C CA . LYS A 1 71 ? 9.799 -8.938 -3.930 1.00 93.81 71 LYS A CA 1
ATOM 611 C C . LYS A 1 71 ? 10.866 -8.285 -3.056 1.00 93.81 71 LYS A C 1
ATOM 613 O O . LYS A 1 71 ? 10.894 -8.549 -1.858 1.00 93.81 71 LYS A O 1
ATOM 618 N N . GLU A 1 72 ? 11.700 -7.409 -3.611 1.00 91.69 72 GLU A N 1
ATOM 619 C CA . GLU A 1 72 ? 12.773 -6.754 -2.852 1.00 91.69 72 GLU A CA 1
ATOM 620 C C . GLU A 1 72 ? 12.357 -5.406 -2.256 1.00 91.69 72 GLU A C 1
ATOM 622 O O . GLU A 1 72 ? 13.207 -4.565 -1.981 1.00 91.69 72 GLU A O 1
ATOM 627 N N . ILE A 1 73 ? 11.065 -5.181 -2.003 1.00 92.56 73 ILE A N 1
ATOM 628 C CA . ILE A 1 73 ? 10.561 -3.939 -1.391 1.00 92.56 73 ILE A CA 1
ATOM 629 C C . ILE A 1 73 ? 11.260 -3.548 -0.073 1.00 92.56 73 ILE A C 1
ATOM 631 O O . ILE A 1 73 ? 11.307 -2.378 0.300 1.00 92.56 73 ILE A O 1
ATOM 635 N N . GLY A 1 74 ? 11.851 -4.511 0.637 1.00 87.50 74 GLY A N 1
ATOM 636 C CA . GLY A 1 74 ? 12.644 -4.247 1.840 1.00 87.50 74 GLY A CA 1
ATOM 637 C C . GLY A 1 74 ? 13.987 -3.546 1.592 1.00 87.50 74 GLY A C 1
ATOM 638 O O . GLY A 1 74 ? 14.521 -2.960 2.536 1.00 87.50 74 GLY A O 1
ATOM 639 N N . SER A 1 75 ? 14.512 -3.583 0.362 1.00 88.06 75 SER A N 1
ATOM 640 C CA . SER A 1 75 ? 15.857 -3.104 -0.003 1.00 88.06 75 SER A CA 1
ATOM 641 C C . SER A 1 75 ? 16.012 -1.583 0.059 1.00 88.06 75 SER A C 1
ATOM 643 O O . SER A 1 75 ? 17.093 -1.086 0.367 1.00 88.06 75 SER A O 1
ATOM 645 N N . SER A 1 76 ? 14.931 -0.839 -0.179 1.00 84.31 76 SER A N 1
ATOM 646 C CA . SER A 1 76 ? 14.937 0.623 -0.145 1.00 84.31 76 SER A CA 1
ATOM 647 C C . SER A 1 76 ? 15.030 1.147 1.287 1.00 84.31 76 SER A C 1
ATOM 649 O O . SER A 1 76 ? 14.316 0.691 2.185 1.00 84.31 76 SER A O 1
ATOM 651 N N . LEU A 1 77 ? 15.898 2.134 1.519 1.00 82.81 77 LEU A N 1
ATOM 652 C CA . LEU A 1 77 ? 15.946 2.861 2.793 1.00 82.81 77 LEU A CA 1
ATOM 653 C C . LEU A 1 77 ? 14.772 3.835 2.933 1.00 82.81 77 LEU A C 1
ATOM 655 O O . LEU A 1 77 ? 14.329 4.103 4.046 1.00 82.81 77 LEU A O 1
ATOM 659 N N . ASN A 1 78 ? 14.254 4.339 1.812 1.00 87.06 78 ASN A N 1
ATOM 660 C CA . ASN A 1 78 ? 13.176 5.313 1.780 1.00 87.06 78 ASN A CA 1
ATOM 661 C C . ASN A 1 78 ? 11.842 4.613 1.506 1.00 87.06 78 ASN A C 1
ATOM 663 O O . ASN A 1 78 ? 11.349 4.608 0.380 1.00 87.06 78 ASN A O 1
ATOM 667 N N . LYS A 1 79 ? 11.282 3.989 2.543 1.00 92.50 79 LYS A N 1
ATOM 668 C CA . LYS A 1 79 ? 10.034 3.224 2.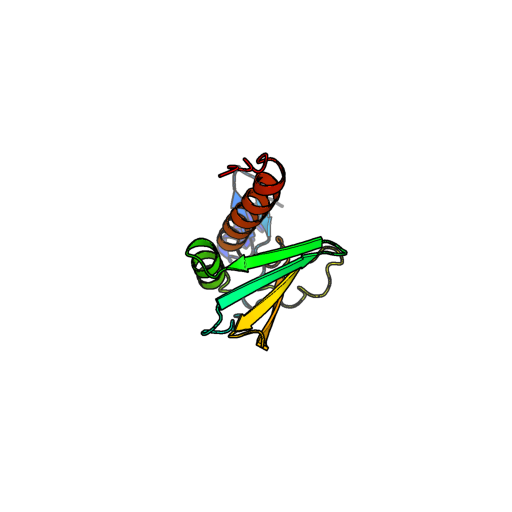463 1.00 92.50 79 LYS A CA 1
ATOM 669 C C . LYS A 1 79 ? 9.111 3.554 3.623 1.00 92.50 79 LYS A C 1
ATOM 671 O O . LYS A 1 79 ? 9.565 3.833 4.730 1.00 92.50 79 LYS A O 1
ATOM 676 N N . TYR A 1 80 ? 7.819 3.473 3.359 1.00 95.25 80 TYR A N 1
ATOM 677 C CA . TYR A 1 80 ? 6.762 3.654 4.339 1.00 95.25 80 TYR A CA 1
ATOM 678 C C . TYR A 1 80 ? 6.371 2.303 4.941 1.00 95.25 80 TYR A C 1
ATOM 680 O O . TYR A 1 80 ? 6.427 1.267 4.268 1.00 95.25 80 TYR A O 1
ATOM 688 N N . THR A 1 81 ? 5.901 2.324 6.183 1.00 96.88 81 THR A N 1
ATOM 689 C CA . THR A 1 81 ? 5.249 1.186 6.836 1.00 96.88 81 THR A CA 1
ATOM 690 C C . THR A 1 81 ? 3.748 1.447 6.901 1.00 96.88 81 THR A C 1
ATOM 692 O O . THR A 1 81 ? 3.305 2.485 7.386 1.00 96.88 81 THR A O 1
ATOM 695 N N . LEU A 1 82 ? 2.957 0.504 6.398 1.00 97.69 82 LEU A N 1
ATOM 696 C CA . LEU A 1 82 ? 1.498 0.512 6.403 1.00 97.69 82 LEU A CA 1
ATOM 697 C C . LEU A 1 82 ? 1.002 -0.478 7.457 1.00 97.69 82 LEU A C 1
ATOM 699 O O . LEU A 1 82 ? 1.112 -1.689 7.251 1.00 97.69 82 LEU A O 1
ATOM 703 N N . ARG A 1 83 ? 0.446 0.015 8.564 1.00 98.19 83 ARG A N 1
ATOM 704 C CA . ARG A 1 83 ? -0.104 -0.809 9.650 1.00 98.19 83 ARG A CA 1
ATOM 705 C C . ARG A 1 83 ? -1.619 -0.712 9.655 1.00 98.19 83 ARG A C 1
ATOM 707 O O . ARG A 1 83 ? -2.186 0.376 9.734 1.00 98.19 83 ARG A O 1
ATOM 714 N N . PHE A 1 84 ? -2.281 -1.850 9.561 1.00 98.31 84 PHE A N 1
ATOM 715 C CA . PHE A 1 84 ? -3.734 -1.952 9.544 1.00 98.31 84 PHE A CA 1
ATOM 716 C C . PHE A 1 84 ? -4.220 -2.291 10.944 1.00 98.31 84 PHE A C 1
ATOM 718 O O . PHE A 1 84 ? -3.707 -3.220 11.566 1.00 98.31 84 PHE A O 1
ATOM 725 N N . MET A 1 85 ? -5.207 -1.545 11.429 1.00 98.44 85 MET A N 1
ATOM 726 C CA . MET A 1 85 ? -5.771 -1.706 12.763 1.00 98.44 85 MET A CA 1
ATOM 727 C C . MET A 1 85 ? -7.265 -2.018 12.676 1.00 98.44 85 MET A C 1
ATOM 729 O O . MET A 1 85 ? -7.964 -1.505 11.799 1.00 98.44 85 MET A O 1
ATOM 733 N N . LEU A 1 86 ? -7.744 -2.844 13.599 1.00 98.12 86 LEU A N 1
ATOM 734 C CA . LEU A 1 86 ? -9.156 -3.112 13.853 1.00 98.12 86 LEU A CA 1
ATOM 735 C C . LEU A 1 86 ? -9.381 -3.087 15.365 1.00 98.12 86 LEU A C 1
ATOM 737 O O . LEU A 1 86 ? -8.722 -3.835 16.089 1.00 98.12 86 LEU A O 1
ATOM 741 N N . ASP A 1 87 ? -10.256 -2.208 15.843 1.00 96.81 87 ASP A N 1
ATOM 742 C CA . ASP A 1 87 ? -10.586 -2.015 17.259 1.00 96.81 87 ASP A CA 1
ATOM 743 C C . ASP A 1 87 ? -9.333 -1.848 18.145 1.00 96.81 87 ASP A C 1
ATOM 745 O O . ASP A 1 87 ? -9.207 -2.410 19.233 1.00 96.81 87 ASP A O 1
ATOM 749 N N . GLY A 1 88 ? -8.346 -1.098 17.642 1.00 94.06 88 GLY A N 1
ATOM 750 C CA . GLY A 1 88 ? -7.073 -0.842 18.328 1.00 94.06 88 GLY A CA 1
ATOM 751 C C . GLY A 1 88 ? -6.050 -1.984 18.267 1.00 94.06 88 GLY A C 1
ATOM 752 O O . GLY A 1 88 ? -4.933 -1.820 18.762 1.00 94.06 88 GLY A O 1
ATOM 753 N N . LYS A 1 89 ? -6.370 -3.114 17.628 1.00 97.31 89 LYS A N 1
ATOM 754 C CA . LYS A 1 89 ? -5.451 -4.241 17.417 1.00 97.31 89 LYS A CA 1
ATOM 755 C C . LYS A 1 89 ? -4.881 -4.235 16.000 1.00 97.31 89 LYS A C 1
ATOM 757 O O . LYS A 1 89 ? -5.617 -4.065 15.036 1.00 97.31 89 LYS A O 1
ATOM 762 N N . GLU A 1 90 ? -3.578 -4.472 15.864 1.00 97.88 90 GLU A N 1
ATOM 763 C CA . GLU A 1 90 ? -2.942 -4.618 14.550 1.00 97.88 90 GLU A CA 1
ATOM 764 C C . GLU A 1 90 ? -3.394 -5.917 13.863 1.00 97.88 90 GLU A C 1
ATOM 766 O O . GLU A 1 90 ? -3.305 -7.004 14.441 1.00 97.88 90 GLU A O 1
ATOM 771 N N . THR A 1 91 ? -3.883 -5.801 12.627 1.00 97.44 91 THR A N 1
ATOM 772 C CA . THR A 1 91 ? -4.321 -6.921 11.780 1.00 97.44 91 THR A CA 1
ATOM 773 C C . THR A 1 91 ? -3.341 -7.236 10.654 1.00 97.44 91 THR A C 1
ATOM 775 O O . THR A 1 91 ? -3.401 -8.324 10.081 1.00 97.44 91 THR A O 1
ATOM 778 N N . GLY A 1 92 ? -2.411 -6.330 10.345 1.00 97.06 92 GLY A N 1
ATOM 779 C CA . GLY A 1 92 ? -1.325 -6.598 9.409 1.00 97.06 92 GLY A CA 1
ATOM 780 C C . GLY A 1 92 ? -0.405 -5.403 9.192 1.00 97.06 92 GLY A C 1
ATOM 781 O O . GLY A 1 92 ? -0.812 -4.257 9.373 1.00 97.06 92 GLY A O 1
ATOM 782 N N . THR A 1 93 ? 0.817 -5.691 8.746 1.00 97.31 93 THR A N 1
ATOM 783 C CA . THR A 1 93 ? 1.848 -4.691 8.454 1.00 97.31 93 THR A CA 1
ATOM 784 C C . THR A 1 93 ? 2.486 -4.964 7.096 1.00 97.31 93 THR A C 1
ATOM 786 O O . THR A 1 93 ? 2.835 -6.101 6.782 1.00 97.31 93 THR A O 1
ATOM 789 N N . PHE A 1 94 ? 2.623 -3.918 6.280 1.00 97.38 94 PHE A N 1
ATOM 790 C CA . PHE A 1 94 ? 3.135 -3.989 4.912 1.00 97.38 94 PHE A CA 1
ATOM 791 C C . PHE A 1 94 ? 4.108 -2.851 4.644 1.00 97.38 94 PHE A C 1
ATOM 793 O O . PHE A 1 94 ? 3.943 -1.749 5.156 1.00 97.38 94 PHE A O 1
ATOM 800 N N . LEU A 1 95 ? 5.098 -3.100 3.793 1.00 96.75 95 LEU A N 1
ATOM 801 C CA . LEU A 1 95 ? 5.977 -2.047 3.297 1.00 96.75 95 LEU A CA 1
ATOM 802 C C . LEU A 1 95 ? 5.363 -1.383 2.065 1.00 96.75 95 LEU A C 1
ATOM 804 O O . LEU A 1 95 ? 4.671 -2.032 1.269 1.00 96.75 95 LEU A O 1
ATOM 808 N N . TYR A 1 96 ? 5.647 -0.098 1.895 1.00 95.56 96 TYR A N 1
ATOM 809 C CA . TYR A 1 96 ? 5.273 0.676 0.722 1.00 95.56 96 TYR A CA 1
ATOM 810 C C . TYR A 1 96 ? 6.451 1.498 0.193 1.00 95.56 96 TYR A C 1
ATOM 812 O O . TYR A 1 96 ? 7.117 2.210 0.939 1.00 95.56 96 TYR A O 1
ATOM 820 N N . ASP A 1 97 ? 6.676 1.396 -1.114 1.00 93.06 97 ASP A N 1
ATOM 821 C CA . ASP A 1 97 ? 7.647 2.173 -1.883 1.00 93.06 97 ASP A CA 1
ATOM 822 C C . ASP A 1 97 ? 7.025 2.446 -3.262 1.00 93.06 97 ASP A C 1
ATOM 824 O O . ASP A 1 97 ? 6.496 1.526 -3.900 1.00 93.06 97 ASP A O 1
ATOM 828 N N . ASP A 1 98 ? 7.082 3.702 -3.711 1.00 90.38 98 ASP A N 1
ATOM 829 C CA . ASP A 1 98 ? 6.536 4.170 -4.989 1.00 90.38 98 ASP A CA 1
ATOM 830 C C . ASP A 1 98 ? 7.063 3.375 -6.197 1.00 90.38 98 ASP A C 1
ATOM 832 O O . ASP A 1 98 ? 6.370 3.258 -7.206 1.00 90.38 98 ASP A O 1
ATOM 836 N N . VAL A 1 99 ? 8.273 2.821 -6.120 1.00 89.00 99 VAL A N 1
ATOM 837 C CA . VAL A 1 99 ? 8.884 2.048 -7.214 1.00 89.00 99 VAL A CA 1
ATOM 838 C C . VAL A 1 99 ? 8.397 0.598 -7.215 1.00 89.00 99 VAL A C 1
ATOM 840 O O . VAL A 1 99 ? 8.332 -0.044 -8.260 1.00 89.00 99 VAL A O 1
ATOM 843 N N . CYS A 1 100 ? 8.019 0.074 -6.049 1.00 92.19 100 CYS A N 1
ATOM 844 C CA . CYS A 1 100 ? 7.681 -1.338 -5.871 1.00 92.19 100 CYS A CA 1
ATOM 845 C C . CYS A 1 100 ? 6.199 -1.651 -6.115 1.00 92.19 100 CYS A C 1
ATOM 847 O O . CYS A 1 100 ? 5.824 -2.827 -6.139 1.00 92.19 100 CYS A O 1
ATOM 849 N N . TYR A 1 101 ? 5.357 -0.625 -6.260 1.00 93.38 101 TYR A N 1
ATOM 850 C CA . TYR A 1 101 ? 3.912 -0.742 -6.446 1.00 93.38 101 TYR A CA 1
ATOM 851 C C . TYR A 1 101 ? 3.476 -0.338 -7.865 1.00 93.38 101 TYR A C 1
ATOM 853 O O . TYR A 1 101 ? 4.161 0.422 -8.546 1.00 93.38 101 TYR A O 1
ATOM 861 N N . PRO A 1 102 ? 2.296 -0.785 -8.337 1.00 91.81 102 PRO A N 1
ATOM 862 C CA . PRO A 1 102 ? 1.792 -0.400 -9.651 1.00 91.81 102 PRO A CA 1
ATOM 863 C C . PRO A 1 102 ? 1.488 1.106 -9.708 1.00 91.81 102 PRO A C 1
ATOM 865 O O . PRO A 1 102 ? 0.896 1.637 -8.770 1.00 91.81 102 PRO A O 1
ATOM 868 N N . GLU A 1 103 ? 1.760 1.777 -10.837 1.00 91.00 103 GLU A N 1
ATOM 869 C CA . GLU A 1 103 ? 1.598 3.244 -11.019 1.00 91.00 103 GLU A CA 1
ATOM 870 C C . GLU A 1 103 ? 0.235 3.774 -10.527 1.00 91.00 103 GLU A C 1
ATOM 872 O O . GLU A 1 103 ? 0.133 4.834 -9.905 1.00 91.00 103 GLU A O 1
ATOM 877 N N . ARG A 1 104 ? -0.840 3.006 -10.754 1.00 93.06 104 ARG A N 1
ATOM 878 C CA . ARG A 1 104 ? -2.187 3.356 -10.276 1.00 93.06 104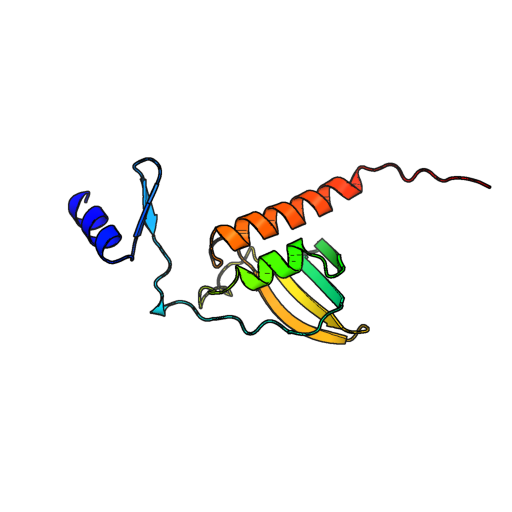 ARG A CA 1
ATOM 879 C C . ARG A 1 104 ? -2.302 3.351 -8.754 1.00 93.06 104 ARG A C 1
ATOM 881 O O . ARG A 1 104 ? -3.010 4.197 -8.228 1.00 93.06 104 ARG A O 1
ATOM 888 N N . ALA A 1 105 ? -1.675 2.405 -8.058 1.00 95.69 105 ALA A N 1
ATOM 889 C CA . ALA A 1 105 ? -1.643 2.394 -6.597 1.00 95.69 105 ALA A CA 1
ATOM 890 C C . ALA A 1 105 ? -0.816 3.573 -6.071 1.00 95.69 105 ALA A C 1
ATOM 892 O O . ALA A 1 105 ? -1.281 4.294 -5.192 1.00 95.69 105 ALA A O 1
ATOM 893 N N . VAL A 1 106 ? 0.337 3.826 -6.694 1.00 94.62 106 VAL A N 1
ATOM 894 C CA . VAL A 1 106 ? 1.247 4.926 -6.344 1.00 94.62 106 VAL A CA 1
ATOM 895 C C . VAL A 1 106 ? 0.561 6.283 -6.453 1.00 94.62 106 VAL A C 1
ATOM 897 O O . VAL A 1 106 ? 0.611 7.093 -5.534 1.00 94.62 106 VAL A O 1
ATOM 900 N N . THR A 1 107 ? -0.175 6.507 -7.541 1.00 95.25 107 THR A N 1
ATOM 901 C CA . THR A 1 107 ? -0.933 7.750 -7.749 1.00 95.25 107 THR A CA 1
ATOM 902 C C . THR A 1 107 ? -1.960 7.978 -6.635 1.00 95.25 107 THR A C 1
ATOM 904 O O . THR A 1 107 ? -2.124 9.099 -6.164 1.00 95.25 107 THR A O 1
ATOM 907 N N . ILE A 1 108 ? -2.634 6.916 -6.181 1.00 96.56 108 ILE A N 1
ATOM 908 C CA . ILE A 1 108 ? -3.623 7.005 -5.098 1.00 96.56 108 ILE A CA 1
ATOM 909 C C . ILE A 1 108 ? -2.937 7.270 -3.758 1.00 96.56 108 ILE A C 1
ATOM 911 O O . ILE A 1 108 ? -3.432 8.086 -2.989 1.00 96.56 108 ILE A O 1
ATOM 915 N N . MET A 1 109 ? -1.818 6.601 -3.469 1.00 95.44 109 MET A N 1
ATOM 916 C CA . MET A 1 109 ? -1.084 6.834 -2.224 1.00 95.44 109 MET A CA 1
ATOM 917 C C . MET A 1 109 ? -0.559 8.270 -2.155 1.00 95.44 109 MET A C 1
ATOM 919 O O . MET A 1 109 ? -0.705 8.921 -1.127 1.00 95.44 109 MET A O 1
ATOM 923 N N . ARG A 1 110 ? -0.045 8.816 -3.261 1.00 93.69 110 ARG A N 1
ATOM 924 C CA . ARG A 1 110 ? 0.351 10.230 -3.329 1.00 93.69 110 ARG A CA 1
ATOM 925 C C . ARG A 1 110 ? -0.813 11.175 -3.039 1.00 93.69 110 ARG A C 1
ATOM 927 O O . ARG A 1 110 ? -0.638 12.118 -2.280 1.00 93.69 110 ARG A O 1
ATOM 934 N N . GLU A 1 111 ? -1.997 10.910 -3.593 1.00 94.75 111 GLU A N 1
ATOM 935 C CA . GLU A 1 111 ? -3.211 11.683 -3.288 1.00 94.75 111 GLU A CA 1
ATOM 936 C C . GLU A 1 111 ? -3.550 11.631 -1.788 1.00 94.75 111 GLU A C 1
ATOM 938 O O . GLU A 1 111 ? -3.846 12.660 -1.186 1.00 94.75 111 GLU A O 1
ATOM 943 N N 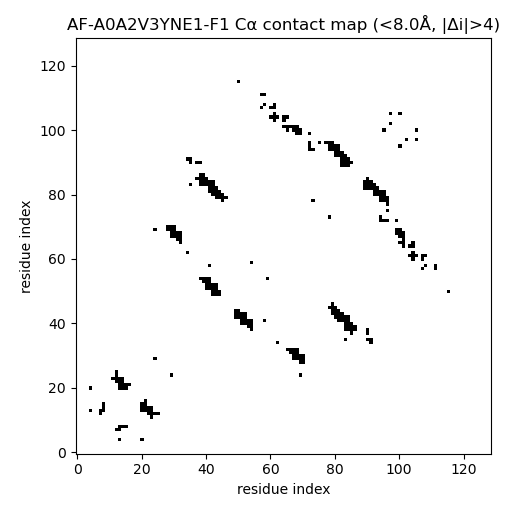. ILE A 1 112 ? -3.450 10.451 -1.165 1.00 92.94 112 ILE A N 1
ATOM 944 C CA . ILE A 1 112 ? -3.655 10.278 0.280 1.00 92.94 112 ILE A CA 1
ATOM 945 C C . ILE A 1 112 ? -2.642 11.116 1.077 1.00 92.94 112 ILE A C 1
ATOM 947 O O . ILE A 1 112 ? -3.049 11.886 1.943 1.00 92.94 112 ILE A O 1
ATOM 951 N N . LEU A 1 113 ? -1.348 11.004 0.771 1.00 88.94 113 LEU A N 1
ATOM 952 C CA . LEU A 1 113 ? -0.276 11.703 1.490 1.00 88.94 113 LEU A CA 1
ATOM 953 C C . LEU A 1 113 ? -0.347 13.231 1.329 1.00 88.94 113 LEU A C 1
ATOM 955 O O . LEU A 1 113 ? -0.154 13.956 2.302 1.00 88.94 113 LEU A O 1
ATOM 959 N N . ILE A 1 114 ? -0.682 13.733 0.137 1.00 87.56 114 ILE A N 1
ATOM 960 C CA . ILE A 1 114 ? -0.875 15.175 -0.099 1.00 87.56 114 ILE A CA 1
ATOM 961 C C . ILE A 1 114 ? -2.048 15.703 0.730 1.00 87.56 114 ILE A C 1
ATOM 963 O O . ILE A 1 114 ? -1.927 16.749 1.366 1.00 87.56 114 ILE A O 1
ATOM 967 N N . ASN A 1 115 ? -3.169 14.974 0.760 1.00 85.06 115 ASN A N 1
ATOM 968 C CA . ASN A 1 115 ? -4.335 15.385 1.541 1.00 85.06 115 ASN A CA 1
ATOM 969 C C . ASN A 1 115 ? -4.004 15.469 3.039 1.00 85.06 115 ASN A C 1
ATOM 971 O O . ASN A 1 115 ? -4.431 16.414 3.699 1.00 85.06 115 ASN A O 1
ATOM 975 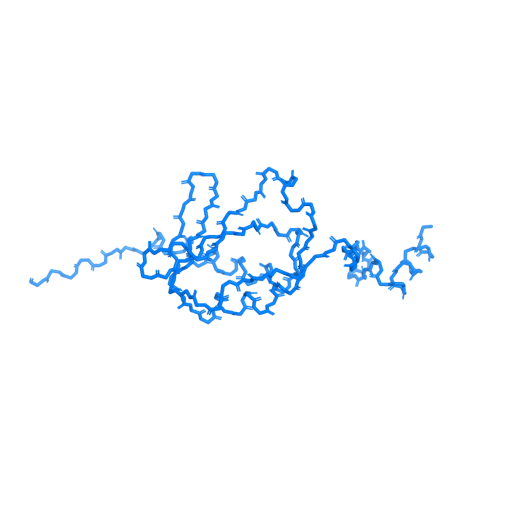N N . LEU A 1 116 ? -3.179 14.551 3.549 1.00 79.00 116 LEU A N 1
ATOM 976 C CA . LEU A 1 116 ? -2.708 14.572 4.937 1.00 79.00 116 LEU A CA 1
ATOM 977 C C . LEU A 1 116 ? -1.821 15.785 5.250 1.00 79.00 116 LEU A C 1
ATOM 979 O O . LEU A 1 116 ? -1.963 16.377 6.315 1.00 79.00 116 LEU A O 1
ATOM 983 N N . GLY A 1 117 ? -0.945 16.181 4.322 1.00 65.75 117 GLY A N 1
ATOM 984 C CA . GLY A 1 117 ? -0.111 17.381 4.466 1.00 65.75 117 GLY A CA 1
ATOM 985 C C . GLY A 1 117 ? -0.877 18.701 4.309 1.00 65.75 117 GLY A C 1
ATOM 986 O O . GLY A 1 117 ? -0.409 19.739 4.756 1.00 65.75 117 GLY A O 1
ATOM 987 N N . SER A 1 118 ? -2.062 18.684 3.692 1.00 58.41 118 SER A N 1
ATOM 988 C CA . SER A 1 118 ? -2.898 19.884 3.524 1.00 58.41 118 SER A CA 1
ATOM 989 C C . SER A 1 118 ? -3.788 20.206 4.733 1.00 58.41 118 SER A C 1
ATOM 991 O O . SER A 1 118 ? -4.268 21.332 4.863 1.00 58.41 118 SER A O 1
ATOM 993 N N . ASP A 1 119 ? -4.009 19.243 5.635 1.00 52.12 119 ASP A N 1
ATOM 994 C CA . ASP A 1 119 ? -4.812 19.447 6.848 1.00 52.12 119 ASP A CA 1
ATOM 995 C C . ASP A 1 119 ? -4.020 20.098 7.997 1.00 52.12 119 ASP A C 1
ATOM 997 O O . ASP A 1 119 ? -4.630 20.598 8.943 1.00 52.12 119 ASP A O 1
ATOM 1001 N N . THR A 1 120 ? -2.688 20.192 7.902 1.00 46.75 120 THR A N 1
ATOM 1002 C CA . THR A 1 120 ? -1.860 20.930 8.875 1.00 46.75 120 THR A CA 1
ATOM 1003 C C . THR A 1 120 ? -1.943 22.455 8.730 1.00 46.75 120 THR A C 1
ATOM 1005 O O . THR A 1 120 ? -1.423 23.160 9.588 1.00 46.75 120 THR A O 1
ATOM 1008 N N . ASP A 1 121 ? -2.627 22.968 7.699 1.00 44.56 121 ASP A N 1
ATOM 1009 C CA . ASP A 1 121 ? -2.739 24.408 7.398 1.00 44.56 121 ASP A CA 1
ATOM 1010 C C . ASP A 1 121 ? -4.148 24.993 7.624 1.00 44.56 121 ASP A C 1
ATOM 1012 O O . ASP A 1 121 ? -4.414 26.161 7.327 1.00 44.56 121 ASP A O 1
ATOM 1016 N N . LYS A 1 122 ? -5.093 24.209 8.164 1.00 38.66 122 LYS A N 1
ATOM 1017 C CA . LYS A 1 122 ? -6.422 24.733 8.510 1.00 38.66 122 LYS A CA 1
ATOM 1018 C C . LYS A 1 122 ? -6.397 25.315 9.926 1.00 38.66 122 LYS A C 1
ATOM 1020 O O . LYS A 1 122 ? -6.275 24.545 10.880 1.00 38.66 122 LYS A O 1
ATOM 1025 N N . PRO A 1 123 ? -6.569 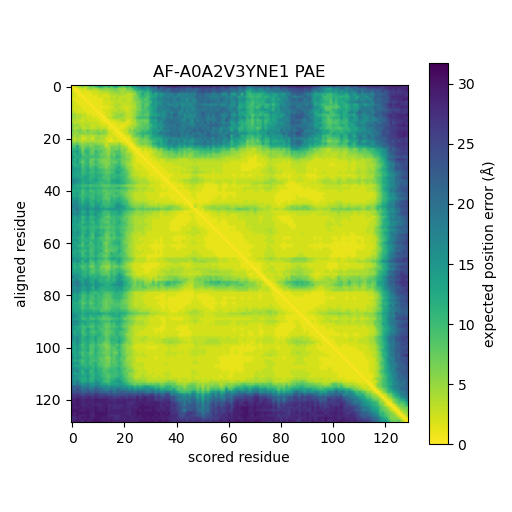26.641 10.115 1.00 38.81 123 PRO A N 1
ATOM 1026 C CA . PRO A 1 123 ? -6.740 27.194 11.449 1.00 38.81 123 PRO A CA 1
ATOM 1027 C C . PRO A 1 123 ? -7.977 26.558 12.083 1.00 38.81 123 PRO A C 1
ATOM 1029 O O . PRO A 1 123 ? -9.086 26.657 11.548 1.00 38.81 123 PRO A O 1
ATOM 1032 N N . GLN A 1 124 ? -7.784 25.891 13.222 1.00 41.62 124 GLN A N 1
ATOM 1033 C CA . GLN A 1 124 ? -8.882 25.418 14.052 1.00 41.62 124 GLN A CA 1
ATOM 1034 C C . GLN A 1 124 ? -9.720 26.637 14.449 1.00 41.62 124 GLN A C 1
ATOM 1036 O O . GLN A 1 124 ? -9.317 27.439 15.292 1.00 41.62 124 GLN A O 1
ATOM 1041 N N . ARG A 1 125 ? -10.888 26.811 13.822 1.00 41.59 125 ARG A N 1
ATOM 1042 C CA . ARG A 1 125 ? -11.902 27.731 14.331 1.00 41.59 125 ARG A CA 1
ATOM 1043 C C . ARG A 1 125 ? -12.393 27.159 15.655 1.00 41.59 125 ARG A C 1
ATOM 1045 O O . ARG A 1 125 ? -13.219 26.253 15.674 1.00 41.59 125 ARG A O 1
ATOM 1052 N N . MET A 1 126 ? -11.857 27.690 16.749 1.00 40.09 126 MET A N 1
ATOM 1053 C CA . MET A 1 126 ? -12.473 27.576 18.062 1.00 40.09 126 MET A CA 1
ATOM 1054 C C . MET A 1 126 ? -13.811 28.318 18.004 1.00 40.09 126 MET A C 1
ATOM 1056 O O . MET A 1 126 ? -13.861 29.546 18.071 1.00 40.09 126 MET A O 1
ATOM 1060 N N . GLU A 1 127 ? -14.900 27.578 17.818 1.00 42.84 127 GLU A N 1
ATOM 1061 C CA . GLU A 1 127 ? -16.228 28.087 18.141 1.00 42.84 127 GLU A CA 1
ATOM 1062 C C . GLU A 1 127 ? -16.383 28.038 19.662 1.00 42.84 127 GLU A C 1
ATOM 1064 O O . GLU A 1 127 ? -16.653 26.992 20.246 1.00 42.84 127 GLU A O 1
ATOM 1069 N N . ASN A 1 128 ? -16.170 29.187 20.303 1.00 43.28 128 ASN A N 1
ATOM 1070 C CA . ASN A 1 128 ? -16.576 29.400 21.686 1.00 43.28 128 ASN A CA 1
ATOM 1071 C C . ASN A 1 128 ? -18.108 29.491 21.737 1.00 43.28 128 ASN A C 1
ATOM 1073 O O . ASN A 1 128 ? -18.699 30.370 21.099 1.00 43.28 128 ASN A O 1
ATOM 1077 N N . ARG A 1 129 ? -18.737 28.614 22.518 1.00 49.31 129 ARG A N 1
ATOM 1078 C CA . ARG A 1 129 ? -20.070 28.819 23.089 1.00 49.31 129 ARG A CA 1
ATOM 1079 C C . ARG A 1 129 ? -20.009 28.598 24.587 1.00 49.31 129 ARG A C 1
ATOM 1081 O O . ARG A 1 129 ? -19.343 27.622 24.991 1.00 49.31 129 ARG A O 1
#

Solvent-accessible surface area (backbone atoms only — not comparable to full-atom values): 7680 Å² total; per-residue (Å²): 107,72,68,58,52,54,50,34,35,75,70,59,44,24,46,77,57,95,96,38,82,39,84,40,86,48,75,90,52,38,44,66,67,84,72,67,92,69,57,52,32,40,33,43,36,44,94,93,48,74,47,82,39,70,67,43,74,65,58,56,49,24,60,73,44,40,60,43,32,40,70,65,59,78,74,55,87,83,48,33,40,41,37,31,22,39,97,89,39,80,62,44,76,44,82,45,42,73,85,36,37,38,70,71,18,36,56,43,50,51,54,53,54,51,54,60,66,57,60,79,74,61,81,81,78,80,79,85,127

Nearest PDB structures (foldseek):
  8j07-assembly1_v3  TM=3.544E-01  e=9.312E-01  Homo sapiens
  6izw-assembly1_B  TM=2.874E-01  e=6.540E+00  Myxococcus xanthus DK 1622

Radius of gyration: 18.31 Å; Cα contacts (8 Å, |Δi|>4): 170; chains: 1; bounding box: 40×43×55 Å

Organism: NCBI:txid1096246

pLDDT: mean 86.09, std 15.29, range [38.66, 98.44]